Protein AF-A0A2G9T5T5-F1 (afdb_monomer_lite)

Secondary structure (DSSP, 8-state):
--TTS--SSPPPEE--GGG---EEEE-TTS---EE-TTSEES-EEEEEE-TTS---EE-TTTTTT-EE---

Organism: Teladorsagia circumcincta (NCBI:txid45464)

Radius of gyration: 11.64 Å; chains: 1; bounding box: 25×21×27 Å

InterPro domains:
  IPR032675 Leucine-rich repeat domain superfamily [G3DSA:3.80.10.10] (1-71)

Structure (mmCIF, N/CA/C/O backbone):
data_AF-A0A2G9T5T5-F1
#
_entry.id   AF-A0A2G9T5T5-F1
#
loop_
_atom_site.group_PDB
_atom_site.id
_atom_site.type_symbol
_atom_site.label_atom_id
_atom_site.label_alt_id
_atom_site.label_comp_id
_atom_site.label_asym_id
_atom_site.label_entity_id
_atom_site.label_seq_id
_atom_site.pdbx_PDB_ins_code
_atom_site.Cartn_x
_atom_site.Cartn_y
_atom_site.Cartn_z
_atom_site.occupancy
_atom_site.B_iso_or_equiv
_atom_site.auth_seq_id
_atom_site.auth_comp_id
_atom_site.auth_asym_id
_atom_site.auth_atom_id
_atom_site.pdbx_PDB_model_num
ATOM 1 N N . ILE A 1 1 ? -6.012 -11.172 -2.961 1.00 80.19 1 ILE A N 1
ATOM 2 C CA . ILE A 1 1 ? -7.190 -10.480 -2.379 1.00 80.19 1 ILE A CA 1
ATOM 3 C C . ILE A 1 1 ? -7.219 -10.803 -0.888 1.00 80.19 1 ILE A C 1
ATOM 5 O O . ILE A 1 1 ? -7.150 -11.979 -0.561 1.00 80.19 1 ILE A O 1
ATOM 9 N N . LEU A 1 2 ? -7.240 -9.794 -0.009 1.00 89.12 2 LEU A N 1
ATOM 10 C CA . LEU A 1 2 ? -7.229 -9.947 1.459 1.00 89.12 2 LEU A CA 1
ATOM 11 C C . LEU A 1 2 ? -8.394 -9.185 2.127 1.00 89.12 2 LEU A C 1
ATOM 13 O O . 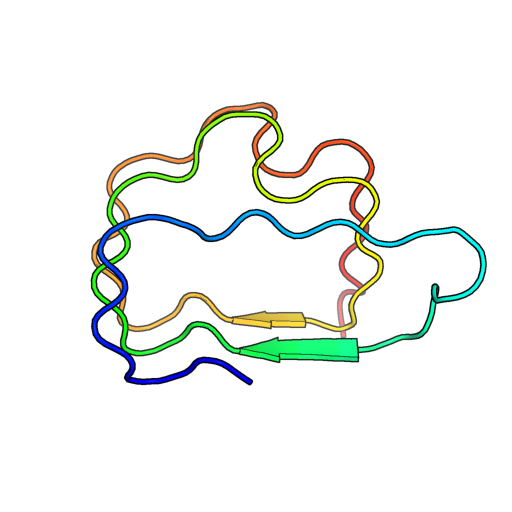LEU A 1 2 ? -8.283 -8.723 3.265 1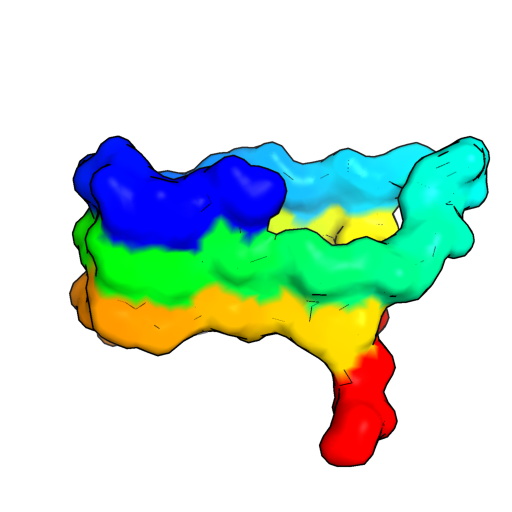.00 89.12 2 LEU A O 1
ATOM 17 N N . ARG A 1 3 ? -9.510 -9.047 1.416 1.00 93.25 3 ARG A N 1
ATOM 18 C CA . ARG A 1 3 ? -10.735 -8.398 1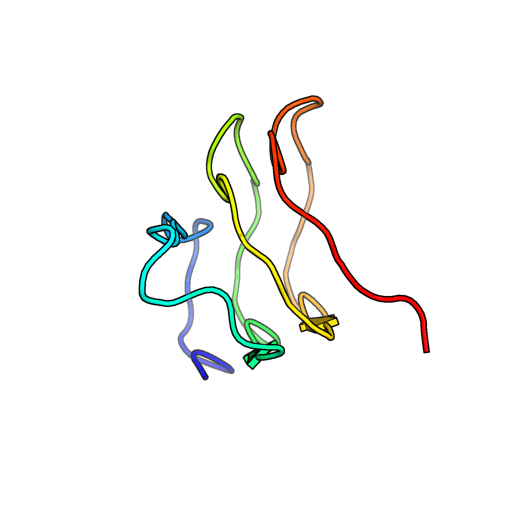.885 1.00 93.25 3 ARG A CA 1
ATOM 19 C C . ARG A 1 3 ? -11.357 -9.124 3.093 1.00 93.25 3 ARG A C 1
ATOM 21 O O . ARG A 1 3 ? -11.262 -10.343 3.176 1.00 93.25 3 ARG A O 1
ATOM 28 N N . ASP A 1 4 ? -11.990 -8.363 3.992 1.00 91.00 4 ASP A N 1
ATOM 29 C CA . ASP A 1 4 ? -12.790 -8.859 5.131 1.00 91.00 4 ASP A CA 1
ATOM 30 C C . ASP A 1 4 ? -12.027 -9.796 6.103 1.00 91.00 4 ASP A C 1
ATOM 32 O O . ASP A 1 4 ? -12.598 -10.698 6.709 1.00 91.00 4 ASP A O 1
ATOM 36 N N . ASN A 1 5 ? -10.724 -9.562 6.300 1.00 93.62 5 ASN A N 1
ATOM 37 C CA . ASN A 1 5 ? -9.840 -10.427 7.100 1.00 93.62 5 ASN A CA 1
ATOM 38 C C . ASN A 1 5 ? -9.490 -9.876 8.493 1.00 93.62 5 ASN A C 1
ATOM 40 O O . ASN A 1 5 ? -8.592 -10.383 9.166 1.00 93.62 5 ASN A O 1
ATOM 44 N N . GLY A 1 6 ? -10.152 -8.807 8.943 1.00 94.44 6 GLY A N 1
ATOM 45 C CA . GLY A 1 6 ? -9.915 -8.228 10.269 1.00 94.44 6 GLY A CA 1
ATOM 46 C C . GLY A 1 6 ? -8.497 -7.679 10.491 1.00 94.44 6 GLY A C 1
ATOM 47 O O . GLY A 1 6 ? -8.072 -7.526 11.639 1.00 94.44 6 GLY A O 1
ATOM 48 N N . LEU A 1 7 ? -7.754 -7.361 9.423 1.00 94.94 7 LEU A N 1
ATOM 49 C CA . LEU A 1 7 ? -6.397 -6.824 9.526 1.00 94.94 7 LEU A CA 1
ATOM 50 C C . LEU A 1 7 ? -6.413 -5.494 10.284 1.00 94.94 7 LEU A C 1
ATOM 52 O O . LEU A 1 7 ? -7.055 -4.541 9.856 1.00 94.94 7 LEU A O 1
ATOM 56 N N . LYS A 1 8 ? -5.684 -5.411 11.401 1.00 94.94 8 LYS A N 1
ATOM 57 C CA . LYS A 1 8 ? -5.584 -4.182 12.217 1.00 94.94 8 LYS A CA 1
ATOM 58 C C . LYS A 1 8 ? -4.490 -3.222 11.739 1.00 94.94 8 LYS A C 1
ATOM 60 O O . LYS A 1 8 ? -4.484 -2.044 12.096 1.00 94.94 8 LYS A O 1
ATOM 65 N N . ARG A 1 9 ? -3.535 -3.732 10.961 1.00 92.81 9 ARG A N 1
ATOM 66 C CA . ARG A 1 9 ? -2.370 -3.010 10.434 1.00 92.81 9 ARG A CA 1
ATOM 67 C C . ARG A 1 9 ? -2.217 -3.317 8.950 1.00 92.81 9 ARG A C 1
ATOM 69 O O . ARG A 1 9 ? -2.569 -4.414 8.522 1.00 92.81 9 ARG A O 1
ATOM 76 N N . MET A 1 10 ? -1.669 -2.367 8.197 1.00 96.06 10 MET A N 1
ATOM 77 C CA . MET A 1 10 ? -1.353 -2.580 6.788 1.00 96.06 10 MET A CA 1
ATOM 78 C C . MET A 1 10 ? -0.284 -3.682 6.647 1.00 96.06 10 MET A C 1
ATOM 80 O O . MET A 1 10 ? 0.766 -3.578 7.298 1.00 96.06 10 MET A O 1
ATOM 84 N N . PRO A 1 11 ? -0.512 -4.726 5.830 1.00 94.88 11 PRO A N 1
ATOM 85 C CA . PRO A 1 11 ? 0.530 -5.694 5.501 1.00 94.88 11 PRO A CA 1
ATOM 86 C C . PRO A 1 11 ? 1.664 -5.029 4.710 1.00 94.88 11 PRO A C 1
ATOM 88 O O . PRO A 1 11 ? 1.465 -3.994 4.080 1.00 94.88 11 PRO A O 1
ATOM 91 N N . SER A 1 12 ? 2.859 -5.623 4.745 1.00 94.94 12 SER A N 1
ATOM 92 C CA . SER A 1 12 ? 3.940 -5.196 3.851 1.00 94.94 12 SER A CA 1
ATOM 93 C C . SER A 1 12 ? 3.657 -5.717 2.447 1.00 94.94 12 SER A C 1
ATOM 95 O O . SER A 1 12 ? 3.425 -6.914 2.283 1.00 94.94 12 SER A O 1
ATOM 97 N N . LEU A 1 13 ? 3.667 -4.829 1.459 1.00 93.75 13 LEU A N 1
ATOM 98 C CA . LEU A 1 13 ? 3.509 -5.159 0.049 1.00 93.75 13 LEU A CA 1
ATOM 99 C C . LEU A 1 13 ? 4.755 -4.701 -0.698 1.00 93.75 13 LEU A C 1
ATOM 101 O O . LEU A 1 13 ? 5.118 -3.527 -0.633 1.00 93.75 13 LEU A O 1
ATOM 105 N N . GLU A 1 14 ? 5.383 -5.625 -1.410 1.00 92.81 14 GLU A N 1
ATOM 106 C CA . GLU A 1 14 ? 6.560 -5.359 -2.223 1.00 92.81 14 GLU A CA 1
ATOM 107 C C . GLU A 1 14 ? 6.512 -6.219 -3.483 1.00 92.81 14 GLU A C 1
ATOM 109 O O . GLU A 1 14 ? 6.083 -7.373 -3.437 1.00 92.81 14 GLU A O 1
ATOM 114 N N . MET A 1 15 ? 6.909 -5.642 -4.615 1.00 90.25 15 MET A N 1
ATOM 115 C CA . MET A 1 15 ? 7.040 -6.355 -5.882 1.00 90.25 15 MET A CA 1
ATOM 116 C C . MET A 1 15 ? 8.475 -6.267 -6.372 1.00 90.25 15 MET A C 1
ATOM 118 O O . MET A 1 15 ? 9.077 -5.193 -6.366 1.00 90.25 15 MET A O 1
ATOM 122 N N . THR A 1 16 ? 8.995 -7.399 -6.837 1.00 87.25 16 THR A N 1
ATOM 123 C CA . THR A 1 16 ? 10.239 -7.446 -7.604 1.00 87.25 16 THR A CA 1
ATOM 124 C C . THR A 1 16 ? 9.960 -7.111 -9.068 1.00 87.25 16 THR A C 1
ATOM 126 O O . THR A 1 16 ? 8.817 -7.182 -9.531 1.00 87.25 16 THR A O 1
ATOM 129 N N . ASP A 1 17 ? 11.006 -6.763 -9.817 1.00 81.12 17 ASP A N 1
ATOM 130 C CA . ASP A 1 17 ? 10.886 -6.442 -11.244 1.00 81.12 17 ASP A CA 1
ATOM 131 C C . ASP A 1 17 ? 10.306 -7.598 -12.073 1.00 81.12 17 ASP A C 1
ATOM 133 O O . ASP A 1 17 ? 9.584 -7.359 -13.039 1.00 81.12 17 ASP A O 1
ATOM 137 N N . GLU A 1 18 ? 10.524 -8.839 -11.639 1.00 78.88 18 GLU A N 1
ATOM 138 C CA . GLU A 1 18 ? 9.981 -10.053 -12.263 1.00 78.88 18 GLU A CA 1
ATOM 139 C C . GLU A 1 18 ? 8.449 -10.172 -12.154 1.00 78.88 18 GLU A C 1
ATOM 141 O O . GLU A 1 18 ? 7.832 -10.901 -12.928 1.00 78.88 18 GLU A O 1
ATOM 146 N N . HIS A 1 19 ? 7.814 -9.436 -11.233 1.00 66.75 19 HIS A N 1
ATOM 147 C CA . HIS A 1 19 ? 6.381 -9.539 -10.930 1.00 66.75 19 HIS A CA 1
ATOM 148 C C . HIS A 1 19 ? 5.588 -8.257 -11.227 1.00 66.75 19 HIS A C 1
ATOM 150 O O . HIS A 1 19 ? 4.444 -8.126 -10.783 1.00 66.75 19 HIS A O 1
ATOM 156 N N . LYS A 1 20 ? 6.160 -7.299 -11.975 1.00 67.00 20 LYS A N 1
ATOM 157 C CA . LYS A 1 20 ? 5.490 -6.039 -12.347 1.00 67.00 20 LYS A CA 1
ATOM 158 C C . LYS A 1 20 ? 4.377 -6.273 -13.370 1.00 67.00 20 LYS A C 1
ATOM 160 O O . LYS A 1 20 ? 4.518 -5.985 -14.555 1.00 67.00 20 LYS A O 1
ATOM 165 N N . MET A 1 21 ? 3.244 -6.765 -12.889 1.00 72.69 21 MET A N 1
ATOM 166 C CA . MET A 1 21 ? 2.007 -6.890 -13.649 1.00 72.69 21 MET A CA 1
ATOM 167 C C . MET A 1 21 ? 0.926 -5.987 -13.072 1.00 72.69 21 MET A C 1
ATOM 169 O O . MET A 1 21 ? 0.934 -5.636 -11.894 1.00 72.69 21 MET A O 1
ATOM 173 N N . ASP A 1 22 ? -0.021 -5.604 -13.918 1.00 79.56 22 ASP A N 1
ATOM 174 C CA . ASP A 1 22 ? -1.136 -4.758 -13.522 1.00 79.56 22 ASP A CA 1
ATOM 175 C C . ASP A 1 22 ? -2.136 -5.564 -12.671 1.00 79.56 22 ASP A C 1
ATOM 177 O O . ASP A 1 22 ? -3.076 -6.165 -13.193 1.00 79.56 22 ASP A O 1
ATOM 181 N N . VAL A 1 23 ? -1.931 -5.582 -11.352 1.00 85.88 23 VAL A N 1
ATOM 182 C CA . VAL A 1 23 ? -2.779 -6.325 -10.403 1.00 85.88 23 VAL A CA 1
ATOM 183 C C . VAL A 1 23 ? -3.825 -5.443 -9.721 1.00 85.88 23 VAL A C 1
ATOM 185 O O . VAL A 1 23 ? -3.645 -4.235 -9.571 1.00 85.88 23 VAL A O 1
ATOM 188 N N . GLU A 1 24 ? -4.911 -6.052 -9.248 1.00 91.12 24 GLU A N 1
ATOM 189 C CA . GLU A 1 24 ? -5.838 -5.420 -8.305 1.00 91.12 24 GLU A CA 1
ATOM 190 C C . GLU A 1 24 ? -5.556 -5.904 -6.881 1.00 91.12 24 GLU A C 1
ATOM 192 O O . GLU A 1 24 ? -5.542 -7.105 -6.600 1.00 91.12 24 GLU A O 1
ATOM 197 N N . ILE A 1 25 ? -5.349 -4.959 -5.964 1.00 92.69 25 ILE A N 1
ATOM 198 C CA . ILE A 1 25 ? -5.116 -5.240 -4.550 1.00 92.69 25 ILE A CA 1
ATOM 199 C C . ILE A 1 25 ? -6.343 -4.784 -3.774 1.00 92.69 25 ILE A C 1
ATOM 201 O O . ILE A 1 25 ? -6.595 -3.591 -3.624 1.00 92.69 25 ILE A O 1
ATOM 205 N N . ASP A 1 26 ? -7.101 -5.745 -3.259 1.00 95.75 26 ASP A N 1
ATOM 206 C CA . ASP A 1 26 ? -8.270 -5.476 -2.428 1.00 95.75 26 ASP A CA 1
ATOM 207 C C . ASP A 1 26 ? -7.990 -5.840 -0.962 1.00 95.75 26 ASP A C 1
ATOM 209 O O . ASP A 1 26 ? -7.788 -7.013 -0.622 1.00 95.75 26 ASP A O 1
ATOM 213 N N . LEU A 1 27 ? -7.946 -4.801 -0.124 1.00 97.00 27 LEU A N 1
ATOM 214 C CA . LEU A 1 27 ? -7.801 -4.825 1.334 1.00 97.00 27 LEU A CA 1
ATOM 215 C C . LEU A 1 27 ? -9.029 -4.198 2.020 1.00 97.00 27 LEU A C 1
ATOM 217 O O . LEU A 1 27 ? -8.958 -3.793 3.186 1.00 97.00 27 LEU A O 1
ATOM 221 N N . SER A 1 28 ? -10.153 -4.097 1.309 1.00 98.00 28 SER A N 1
ATOM 222 C CA . SER A 1 28 ? -11.378 -3.512 1.844 1.00 98.00 28 SER A CA 1
ATOM 223 C C . SER A 1 28 ? -11.982 -4.341 2.983 1.00 98.00 28 SER A C 1
ATOM 225 O O . SER A 1 28 ? -11.679 -5.524 3.142 1.00 98.00 28 SER A O 1
ATOM 227 N N . GLY A 1 29 ? -12.794 -3.703 3.827 1.00 98.12 29 GLY A N 1
ATOM 228 C CA . GLY A 1 29 ? -13.513 -4.390 4.911 1.00 98.12 29 GLY A CA 1
ATOM 229 C C . GLY A 1 29 ? -12.620 -4.890 6.051 1.00 98.12 29 GLY A C 1
ATOM 230 O O . GLY A 1 29 ? -12.981 -5.787 6.809 1.00 98.12 29 GLY A O 1
ATOM 231 N N . ASN A 1 30 ? -11.420 -4.329 6.180 1.00 98.25 30 ASN A N 1
ATOM 232 C CA . ASN A 1 30 ? -10.507 -4.641 7.271 1.00 98.25 30 ASN A CA 1
ATOM 233 C C . ASN A 1 30 ? -10.625 -3.604 8.408 1.00 98.25 30 ASN A C 1
ATOM 235 O O . ASN A 1 30 ? -11.557 -2.807 8.488 1.00 98.25 30 ASN A O 1
ATOM 239 N N . GLN A 1 31 ? -9.697 -3.637 9.361 1.00 98.25 31 GLN A N 1
ATOM 240 C CA . GLN A 1 31 ? -9.658 -2.734 10.516 1.00 98.25 31 GLN A CA 1
ATOM 241 C C . GLN A 1 31 ? -8.361 -1.915 10.529 1.00 98.25 31 GLN A C 1
ATOM 243 O O . GLN A 1 31 ? -7.870 -1.544 11.599 1.00 98.25 31 GLN A O 1
ATOM 248 N N . ILE A 1 32 ? -7.781 -1.659 9.351 1.00 98.38 32 ILE A N 1
ATOM 249 C CA . ILE A 1 32 ? -6.497 -0.974 9.213 1.00 98.38 32 ILE A CA 1
ATOM 250 C C . ILE A 1 32 ? -6.674 0.463 9.692 1.00 98.38 32 ILE A C 1
ATOM 252 O O . ILE A 1 32 ? -7.541 1.181 9.197 1.00 98.38 32 ILE A O 1
ATOM 256 N N . GLN A 1 33 ? -5.856 0.862 10.666 1.00 98.19 33 GLN A N 1
ATOM 257 C CA . GLN A 1 33 ? -5.888 2.212 11.238 1.00 98.19 33 GLN A CA 1
ATOM 258 C C . GLN A 1 33 ? -4.731 3.094 10.772 1.00 98.19 33 GLN A C 1
ATOM 260 O O . GLN A 1 33 ? -4.908 4.300 10.630 1.00 98.19 33 GLN A O 1
ATOM 265 N N . TYR A 1 34 ? -3.569 2.494 10.520 1.00 97.50 34 TYR A N 1
ATOM 266 C CA . TYR A 1 34 ? -2.332 3.211 10.230 1.00 97.50 34 TYR A CA 1
ATOM 267 C C . TYR A 1 34 ? -1.618 2.565 9.047 1.00 97.50 34 TYR A C 1
ATOM 269 O O . TYR A 1 34 ? -1.429 1.341 9.022 1.00 97.50 34 TYR A O 1
ATOM 277 N N . ILE A 1 35 ? -1.195 3.396 8.096 1.00 97.75 35 ILE A N 1
ATOM 278 C CA . ILE A 1 35 ? -0.327 3.003 6.986 1.00 97.75 35 ILE A CA 1
ATOM 279 C C . ILE A 1 35 ? 0.993 3.754 7.156 1.00 97.75 35 ILE A C 1
ATOM 281 O O . ILE A 1 35 ? 1.092 4.927 6.818 1.00 97.75 35 ILE A O 1
ATOM 285 N N . GLY A 1 36 ? 1.983 3.081 7.743 1.00 97.25 36 GLY A N 1
ATOM 286 C CA . GLY A 1 36 ? 3.309 3.658 7.969 1.00 97.25 36 GLY A CA 1
ATOM 287 C C . GLY A 1 36 ? 4.163 3.722 6.703 1.00 97.25 36 GLY A C 1
ATOM 288 O O . GLY A 1 36 ? 3.844 3.089 5.693 1.00 97.25 36 GLY A O 1
ATOM 289 N N . ASP A 1 37 ? 5.278 4.443 6.793 1.00 97.19 37 ASP A N 1
ATOM 290 C CA . ASP A 1 37 ? 6.224 4.598 5.690 1.00 97.19 37 ASP A CA 1
ATOM 291 C C . ASP A 1 37 ? 6.723 3.250 5.162 1.00 97.19 37 ASP A C 1
ATOM 293 O O . ASP A 1 37 ? 7.039 2.324 5.915 1.00 97.19 37 ASP A O 1
ATOM 297 N N . GLY A 1 38 ? 6.790 3.139 3.836 1.00 95.00 38 GLY A N 1
ATOM 298 C CA . GLY A 1 38 ? 7.304 1.964 3.151 1.00 95.00 38 GLY A CA 1
ATOM 299 C C . GLY A 1 38 ? 6.473 0.692 3.319 1.00 95.00 38 GLY A C 1
ATOM 300 O O . GLY A 1 38 ? 6.994 -0.388 3.061 1.00 95.00 38 GLY A O 1
ATOM 301 N N . ARG A 1 39 ? 5.210 0.780 3.752 1.00 96.06 39 ARG A N 1
ATOM 302 C CA . ARG A 1 39 ? 4.326 -0.396 3.820 1.00 96.06 39 ARG A CA 1
ATOM 303 C C . ARG A 1 39 ? 3.937 -0.926 2.448 1.00 96.06 39 ARG A C 1
ATOM 305 O O . ARG A 1 39 ? 3.675 -2.117 2.326 1.00 96.06 39 ARG A O 1
ATOM 312 N N . VAL A 1 40 ? 3.90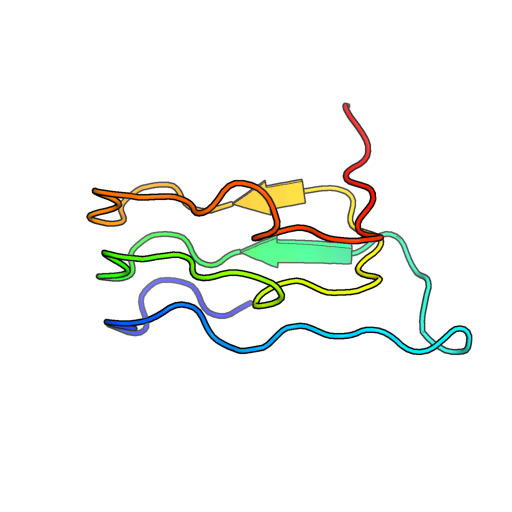9 -0.064 1.437 1.00 95.44 40 VAL A N 1
ATOM 313 C CA . VAL A 1 40 ? 3.668 -0.436 0.045 1.00 95.44 40 VAL A CA 1
ATOM 314 C C . VAL A 1 40 ? 4.838 0.092 -0.779 1.00 95.44 40 VAL A C 1
ATOM 316 O O . VAL A 1 40 ? 4.950 1.297 -1.010 1.00 95.44 40 VAL A O 1
ATOM 319 N N . ARG A 1 41 ? 5.751 -0.801 -1.164 1.00 94.81 41 ARG A N 1
ATOM 320 C CA . ARG A 1 41 ? 7.008 -0.462 -1.841 1.00 94.81 41 ARG A CA 1
ATOM 321 C C . ARG A 1 41 ? 7.070 -1.058 -3.228 1.00 94.81 41 ARG A C 1
ATOM 323 O O . ARG A 1 41 ? 6.805 -2.241 -3.404 1.00 94.81 41 ARG A O 1
ATOM 330 N N . SER A 1 42 ? 7.463 -0.245 -4.202 1.00 93.75 42 SER A N 1
ATOM 331 C CA . SER A 1 42 ? 7.720 -0.715 -5.571 1.00 93.75 42 SER A CA 1
ATOM 332 C C . SER A 1 42 ? 6.529 -1.445 -6.212 1.00 93.75 42 SER A C 1
ATOM 334 O O . SER A 1 42 ? 6.702 -2.211 -7.157 1.00 93.75 42 SER A O 1
ATOM 336 N N . VAL A 1 43 ? 5.309 -1.223 -5.708 1.00 92.12 43 VAL A N 1
ATOM 337 C CA . VAL A 1 43 ? 4.110 -1.920 -6.177 1.00 92.1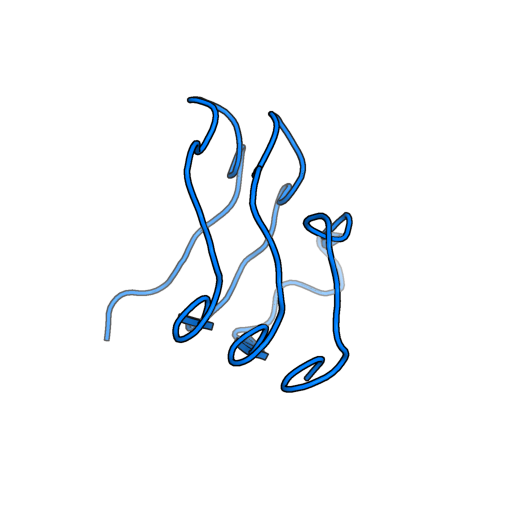2 43 VAL A CA 1
ATOM 338 C C . VAL A 1 43 ? 3.601 -1.246 -7.441 1.00 92.12 43 VAL A C 1
ATOM 340 O O . VAL A 1 43 ? 3.323 -0.048 -7.439 1.00 92.12 43 VAL A O 1
ATOM 343 N N . ARG A 1 44 ? 3.409 -2.022 -8.509 1.00 91.75 44 ARG A N 1
ATOM 344 C CA . ARG A 1 44 ? 2.637 -1.607 -9.682 1.00 91.75 44 ARG A CA 1
ATOM 345 C C . ARG A 1 44 ? 1.270 -2.282 -9.624 1.00 91.75 44 ARG A C 1
ATOM 347 O O . ARG A 1 44 ? 1.189 -3.503 -9.618 1.00 91.75 44 ARG A O 1
ATOM 354 N N . ALA A 1 45 ? 0.199 -1.499 -9.563 1.00 90.81 45 ALA A N 1
ATOM 355 C CA . ALA A 1 45 ? -1.158 -2.036 -9.493 1.00 90.81 45 ALA A CA 1
ATOM 356 C C . ALA A 1 45 ? -2.146 -1.174 -10.289 1.00 90.81 45 ALA A C 1
ATOM 358 O O . ALA A 1 45 ? -1.972 0.038 -10.418 1.00 90.81 45 ALA A O 1
ATOM 359 N N . ARG A 1 46 ? -3.224 -1.788 -10.786 1.00 91.25 46 ARG A N 1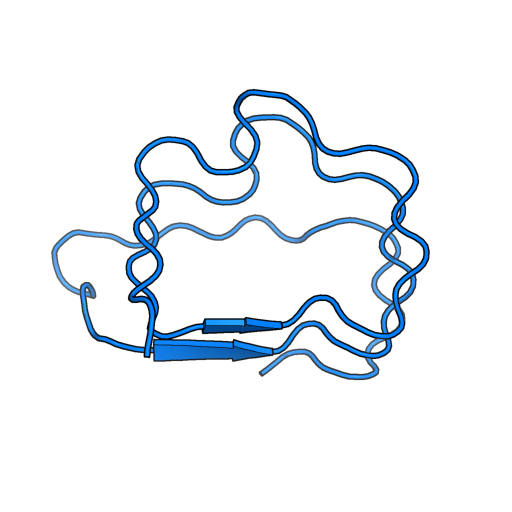
ATOM 360 C CA . ARG A 1 46 ? -4.378 -1.060 -11.339 1.00 91.25 46 ARG A CA 1
ATOM 361 C C . ARG A 1 46 ? -5.144 -0.337 -10.251 1.00 91.25 46 ARG A C 1
ATOM 363 O O . ARG A 1 46 ? -5.583 0.782 -10.440 1.00 91.25 46 ARG A O 1
ATOM 370 N N . SER A 1 47 ? -5.337 -0.985 -9.108 1.00 90.94 47 SER A N 1
ATOM 371 C CA . SER A 1 47 ? -6.032 -0.363 -7.988 1.00 90.94 47 SER A CA 1
ATOM 372 C C . SER A 1 47 ? -5.591 -0.954 -6.658 1.00 90.94 47 SER A C 1
ATOM 374 O O . SER A 1 47 ? -5.262 -2.137 -6.560 1.00 90.94 47 SER A O 1
ATOM 376 N N . LEU A 1 48 ? -5.606 -0.103 -5.633 1.00 93.56 48 LEU A N 1
ATOM 377 C CA . LEU A 1 48 ? -5.469 -0.478 -4.233 1.00 93.56 48 LEU A CA 1
ATOM 378 C C . LEU A 1 48 ? -6.742 -0.042 -3.503 1.00 93.56 48 LEU A C 1
ATOM 380 O O . LEU A 1 48 ? -6.954 1.146 -3.257 1.00 93.56 48 LEU A O 1
ATOM 384 N N . ARG A 1 49 ? -7.615 -0.998 -3.179 1.00 95.69 49 ARG A N 1
ATOM 385 C CA . ARG A 1 49 ? -8.880 -0.734 -2.485 1.00 95.69 49 ARG A CA 1
ATOM 386 C C . ARG A 1 49 ? -8.680 -0.858 -0.981 1.00 95.69 49 ARG A C 1
ATOM 388 O O . ARG A 1 49 ? -8.363 -1.929 -0.471 1.00 95.69 49 ARG A O 1
ATOM 395 N N . LEU A 1 50 ? -8.904 0.251 -0.282 1.00 96.31 50 LEU A N 1
ATOM 396 C CA . LEU A 1 50 ? -8.812 0.368 1.178 1.00 96.31 50 LEU A CA 1
ATOM 397 C C . LEU A 1 50 ? -10.150 0.773 1.819 1.00 96.31 50 LEU A C 1
ATOM 399 O O . LEU A 1 50 ? -10.190 1.122 2.998 1.00 96.31 50 LEU A O 1
ATOM 403 N N . SER A 1 51 ? -11.251 0.732 1.064 1.00 97.25 51 SER A N 1
ATOM 404 C CA . SER A 1 51 ? -12.589 1.083 1.554 1.00 97.25 51 SER A CA 1
ATOM 405 C C . SER A 1 51 ? -13.007 0.229 2.755 1.00 97.25 51 SER A C 1
ATOM 407 O O . SER A 1 51 ? -12.531 -0.889 2.942 1.00 97.25 51 SER A O 1
ATOM 409 N N . ASN A 1 52 ? -13.905 0.751 3.593 1.00 98.06 52 ASN A N 1
ATOM 410 C CA . ASN A 1 52 ? -14.396 0.054 4.789 1.00 98.06 52 ASN A CA 1
ATOM 411 C C . ASN A 1 52 ? -13.276 -0.385 5.753 1.00 98.06 52 ASN A C 1
ATOM 413 O O . ASN A 1 52 ? -13.358 -1.442 6.370 1.00 98.06 52 ASN A O 1
ATOM 417 N N . ASN A 1 53 ? -12.225 0.430 5.869 1.00 98.38 53 ASN A N 1
ATOM 418 C CA . ASN A 1 53 ? -11.229 0.347 6.935 1.00 98.38 53 ASN A CA 1
ATOM 419 C C . ASN A 1 53 ? -11.470 1.445 7.982 1.00 98.38 53 ASN A C 1
ATOM 421 O O . ASN A 1 53 ? -12.469 2.159 7.942 1.00 98.38 53 ASN A O 1
ATOM 425 N N . ARG A 1 54 ? -10.549 1.591 8.939 1.00 98.12 54 ARG A N 1
ATOM 426 C CA . ARG A 1 54 ? -10.607 2.605 10.002 1.00 98.12 54 ARG A CA 1
ATOM 427 C C . ARG A 1 54 ? -9.398 3.536 9.941 1.00 98.12 54 ARG A C 1
ATOM 429 O O . ARG A 1 54 ? -8.829 3.855 10.982 1.00 98.12 54 ARG A O 1
ATOM 436 N N . ILE A 1 55 ? -8.974 3.896 8.728 1.00 97.56 55 ILE A N 1
ATOM 437 C CA . ILE A 1 55 ? -7.729 4.633 8.491 1.00 97.56 55 ILE A CA 1
ATOM 438 C C . ILE A 1 55 ? -7.821 5.998 9.171 1.00 97.56 55 ILE A C 1
ATOM 440 O O . ILE A 1 55 ? -8.723 6.781 8.889 1.00 97.56 55 ILE A O 1
ATOM 444 N N . LYS A 1 56 ? -6.876 6.254 10.074 1.00 97.88 56 LYS A N 1
ATOM 445 C CA . LYS A 1 56 ? -6.698 7.526 10.780 1.00 97.88 56 LYS A CA 1
ATOM 446 C C . LYS A 1 56 ? -5.523 8.308 10.217 1.00 97.88 56 LYS A C 1
ATOM 448 O O . LYS A 1 56 ? -5.564 9.529 10.189 1.00 97.88 56 LYS A O 1
ATOM 453 N N . GLU A 1 57 ? -4.488 7.595 9.783 1.00 97.69 57 GLU A N 1
ATOM 454 C CA . GLU A 1 57 ? -3.243 8.196 9.331 1.00 97.69 57 GLU A CA 1
ATOM 455 C C . GLU A 1 57 ? -2.605 7.367 8.216 1.00 97.69 57 GLU A C 1
ATOM 457 O O . GLU A 1 57 ? -2.568 6.129 8.258 1.00 97.69 57 GLU A O 1
ATOM 462 N N . ILE A 1 58 ? -2.083 8.088 7.229 1.00 97.56 58 ILE A N 1
ATOM 463 C CA . ILE A 1 58 ? -1.238 7.571 6.162 1.00 97.56 58 ILE A CA 1
ATOM 464 C C . ILE A 1 58 ? 0.035 8.409 6.190 1.00 97.56 58 ILE A C 1
ATOM 466 O O . ILE A 1 58 ? -0.023 9.627 6.031 1.00 97.56 58 ILE A O 1
ATOM 470 N N . ALA A 1 59 ? 1.169 7.756 6.408 1.00 97.75 59 ALA A N 1
ATOM 471 C CA . ALA A 1 59 ? 2.459 8.420 6.430 1.00 97.75 59 ALA A CA 1
ATOM 472 C C . ALA A 1 59 ? 2.859 8.890 5.018 1.00 97.75 59 ALA A C 1
ATOM 474 O O . ALA A 1 59 ? 2.470 8.286 4.012 1.00 97.75 59 ALA A O 1
ATOM 475 N N . GLY A 1 60 ? 3.638 9.973 4.932 1.00 97.56 60 GLY A N 1
ATOM 476 C CA . GLY A 1 60 ? 3.969 10.632 3.661 1.00 97.56 60 GLY A CA 1
ATOM 477 C C . GLY A 1 60 ? 4.694 9.733 2.651 1.00 97.56 60 GLY A C 1
ATOM 478 O O . GLY A 1 60 ? 4.519 9.904 1.446 1.00 97.56 60 GLY A O 1
ATOM 479 N N . TYR A 1 61 ? 5.439 8.731 3.127 1.00 97.38 61 TYR A N 1
ATOM 480 C CA . TYR A 1 61 ? 6.170 7.763 2.310 1.00 97.38 61 TYR A CA 1
ATOM 481 C C . TYR A 1 61 ? 5.551 6.358 2.380 1.00 97.38 61 TYR A C 1
ATOM 483 O O . TYR A 1 61 ? 6.221 5.351 2.140 1.00 97.38 61 TYR A O 1
ATOM 491 N N . ALA A 1 62 ? 4.256 6.248 2.697 1.00 97.38 62 ALA A N 1
ATOM 492 C CA . ALA A 1 62 ? 3.534 4.975 2.763 1.00 97.38 62 ALA A CA 1
ATOM 493 C C . ALA A 1 62 ? 3.601 4.153 1.460 1.00 97.38 62 ALA A C 1
ATOM 495 O O . ALA A 1 62 ? 3.606 2.921 1.515 1.00 97.38 62 ALA A O 1
ATOM 496 N N . PHE A 1 63 ? 3.674 4.839 0.313 1.00 96.38 63 PHE A N 1
ATOM 497 C CA . PHE A 1 63 ? 3.590 4.265 -1.035 1.00 96.38 63 PHE A CA 1
ATOM 498 C C . PHE A 1 63 ? 4.873 4.445 -1.866 1.00 96.38 63 PHE A C 1
ATOM 500 O O . PHE A 1 63 ? 4.810 4.540 -3.092 1.00 96.38 63 PHE A O 1
ATOM 507 N N . THR A 1 64 ? 6.043 4.538 -1.230 1.00 95.69 64 THR A N 1
ATOM 508 C CA . THR A 1 64 ? 7.321 4.805 -1.914 1.00 95.69 64 THR A CA 1
ATOM 509 C C . THR A 1 64 ? 7.566 3.888 -3.112 1.00 95.69 64 THR A C 1
ATOM 511 O O . THR A 1 64 ? 7.487 2.665 -3.010 1.00 95.69 64 THR A O 1
ATOM 514 N N . GLY A 1 65 ? 7.884 4.490 -4.261 1.00 93.69 65 GLY A N 1
ATOM 515 C CA . GLY A 1 65 ? 8.174 3.763 -5.500 1.00 93.69 65 GLY A CA 1
ATOM 516 C C . GLY A 1 65 ? 6.977 3.014 -6.096 1.00 93.69 65 GLY A C 1
ATOM 517 O O . GLY A 1 65 ? 7.152 2.281 -7.065 1.00 93.69 65 GLY A O 1
ATOM 518 N N . SER A 1 66 ? 5.774 3.170 -5.537 1.00 93.19 66 SER A N 1
ATOM 519 C CA . SER A 1 66 ? 4.572 2.496 -6.024 1.00 93.19 66 SER A CA 1
ATOM 520 C C . SER A 1 66 ? 3.844 3.341 -7.067 1.00 93.19 66 SER A C 1
ATOM 522 O O . SER A 1 66 ? 3.788 4.564 -6.976 1.00 93.19 66 SER A O 1
ATOM 524 N N . THR A 1 67 ? 3.272 2.680 -8.070 1.00 91.75 67 THR A N 1
ATOM 525 C CA . THR A 1 67 ? 2.476 3.296 -9.135 1.00 91.75 67 THR A CA 1
ATOM 526 C C . THR A 1 67 ? 1.101 2.646 -9.179 1.00 91.75 67 THR A C 1
ATOM 528 O O . THR A 1 67 ? 0.986 1.430 -9.348 1.00 91.75 67 THR A O 1
ATOM 531 N N . PHE A 1 68 ? 0.061 3.471 -9.071 1.00 90.25 68 PHE A N 1
ATOM 532 C CA . PHE A 1 68 ? -1.329 3.051 -9.207 1.00 90.25 68 PHE A CA 1
ATOM 533 C C . PHE A 1 68 ? -1.896 3.646 -10.490 1.00 90.25 68 PHE A C 1
ATOM 535 O O . PHE A 1 68 ? -1.919 4.868 -10.647 1.00 90.25 68 PHE A O 1
ATOM 542 N N . LEU A 1 69 ? -2.303 2.793 -11.426 1.00 84.31 69 LEU A N 1
ATOM 543 C CA . LEU A 1 69 ? -2.872 3.256 -12.686 1.00 84.31 69 LEU A CA 1
ATOM 544 C C . LEU A 1 69 ? -4.255 3.853 -12.420 1.00 84.31 69 LEU A C 1
ATOM 546 O O . LEU A 1 69 ? -5.119 3.214 -11.830 1.00 84.31 69 LEU A O 1
ATOM 550 N N . LYS A 1 70 ? -4.465 5.096 -12.846 1.00 60.97 70 LYS A N 1
ATOM 551 C CA . LYS A 1 70 ? -5.789 5.711 -12.827 1.00 60.97 70 LYS A CA 1
ATOM 552 C C . LYS A 1 70 ? -6.555 5.171 -14.037 1.00 60.97 70 LYS A C 1
ATOM 554 O O . LYS A 1 70 ? -6.079 5.344 -15.157 1.00 60.97 70 LYS A O 1
ATOM 559 N N . LEU A 1 71 ? -7.672 4.485 -13.800 1.00 51.56 71 LEU A N 1
ATOM 560 C CA . LEU A 1 71 ? -8.680 4.242 -14.837 1.00 51.56 71 LEU A CA 1
ATOM 561 C C . LEU A 1 71 ? -9.550 5.491 -14.990 1.00 51.56 71 LEU A C 1
ATOM 563 O O . LEU A 1 71 ? -9.852 6.116 -13.944 1.00 51.56 71 LEU A O 1
#

Foldseek 3Di:
DQDQVQDQAQAAADDDPVRQDAAEAEHANYAHAEQDANSAELAEYQDHHHHNYNHPDYYPRSHYNYDHRDD

Sequence (71 aa):
ILRDNGLKRMPSLEMTDEHKMDVEIDLSGNQIQYIGDGRVRSVRARSLRLSNNRIKEIAGYAFTGSTFLKL

pLDDT: mean 91.68, std 9.13, range [51.56, 98.38]